Protein AF-M4QCC2-F1 (afdb_monomer_lite)

Radius of gyration: 13.47 Å; chains: 1; bounding box: 27×23×39 Å

Secondary structure (DSSP, 8-state):
--IIIIIHHHHHHHHHHHHTTSTTTTS-HHHHHHHHHGGGS--TTHHHHHHHHHHHHHHHT--TT---

Structure (mmCIF, N/CA/C/O backbone):
data_AF-M4QCC2-F1
#
_entry.id   AF-M4QCC2-F1
#
loop_
_atom_site.group_PDB
_atom_site.id
_atom_site.type_symbol
_atom_site.label_atom_id
_atom_site.label_alt_id
_atom_site.label_comp_id
_atom_site.label_asym_id
_atom_site.label_entity_id
_atom_site.label_seq_id
_atom_site.pdbx_PDB_ins_code
_atom_site.Cartn_x
_atom_site.Cartn_y
_atom_site.Cartn_z
_atom_site.occupancy
_atom_site.B_iso_or_equiv
_atom_site.auth_seq_id
_atom_site.auth_comp_id
_atom_site.auth_asym_id
_atom_site.auth_atom_id
_atom_site.pdbx_PDB_model_num
ATOM 1 N N . GLU A 1 1 ? 14.636 -10.134 -16.486 1.00 50.16 1 GLU A N 1
ATOM 2 C CA . GLU A 1 1 ? 13.304 -9.617 -16.113 1.00 50.16 1 GLU A CA 1
ATOM 3 C C . GLU A 1 1 ? 13.027 -9.914 -14.630 1.00 50.16 1 GLU A C 1
ATOM 5 O O . GLU A 1 1 ? 12.380 -10.892 -14.295 1.00 50.16 1 GLU A O 1
ATOM 10 N N . TYR A 1 2 ? 13.643 -9.154 -13.715 1.00 53.53 2 TYR A N 1
ATOM 11 C CA . TYR A 1 2 ? 13.594 -9.429 -12.262 1.00 53.53 2 TYR A CA 1
ATOM 12 C C . TYR A 1 2 ? 12.711 -8.432 -11.490 1.00 53.53 2 TYR A C 1
ATOM 14 O O . TYR A 1 2 ? 12.055 -8.831 -10.533 1.00 53.53 2 TYR A O 1
ATOM 22 N N . HIS A 1 3 ? 12.620 -7.175 -11.943 1.00 54.25 3 HIS A N 1
ATOM 23 C CA . HIS A 1 3 ? 11.807 -6.132 -11.299 1.00 54.25 3 HIS A CA 1
ATOM 24 C C . HIS A 1 3 ? 10.294 -6.321 -11.497 1.00 54.25 3 HIS A C 1
ATOM 26 O O . HIS A 1 3 ? 9.531 -6.138 -10.556 1.00 54.25 3 HIS A O 1
ATOM 32 N N . TRP A 1 4 ? 9.864 -6.734 -12.692 1.00 55.28 4 TRP A N 1
ATOM 33 C CA . TRP A 1 4 ? 8.442 -6.825 -13.044 1.00 55.28 4 TRP A CA 1
ATOM 34 C C . TRP A 1 4 ? 7.758 -8.049 -12.422 1.00 55.28 4 TRP A C 1
ATOM 36 O O . TRP A 1 4 ? 6.774 -7.937 -11.707 1.00 55.28 4 TRP A O 1
ATOM 46 N N . GLY A 1 5 ? 8.303 -9.245 -12.659 1.00 60.50 5 GLY A N 1
ATOM 47 C CA . GLY A 1 5 ? 7.570 -10.482 -12.376 1.00 60.50 5 GLY A CA 1
ATOM 48 C C . GLY A 1 5 ? 7.654 -10.990 -10.936 1.00 60.50 5 GLY A C 1
ATOM 49 O O . GLY A 1 5 ? 6.710 -11.627 -10.473 1.00 60.50 5 GLY A O 1
ATOM 50 N N . LYS A 1 6 ? 8.776 -10.752 -10.236 1.00 72.62 6 LYS A N 1
ATOM 51 C CA . LYS A 1 6 ? 9.004 -11.290 -8.881 1.00 72.62 6 LYS A CA 1
ATOM 52 C C . LYS A 1 6 ? 8.699 -10.283 -7.779 1.00 72.62 6 LYS A C 1
ATOM 54 O O . LYS A 1 6 ? 8.009 -10.642 -6.835 1.00 72.62 6 LYS A O 1
ATOM 59 N N . HIS A 1 7 ? 9.193 -9.048 -7.888 1.00 79.75 7 HIS A N 1
ATOM 60 C CA . HIS A 1 7 ? 9.011 -8.052 -6.827 1.00 79.75 7 HIS A CA 1
ATOM 61 C C . HIS A 1 7 ? 7.568 -7.561 -6.741 1.00 79.75 7 HIS A C 1
ATOM 63 O O . HIS A 1 7 ? 6.977 -7.639 -5.670 1.00 79.75 7 HIS A O 1
ATOM 69 N N . HIS A 1 8 ? 6.976 -7.142 -7.863 1.00 85.06 8 HIS A N 1
ATOM 70 C CA . HIS A 1 8 ? 5.577 -6.709 -7.882 1.00 85.06 8 HIS A CA 1
ATOM 71 C C . HIS A 1 8 ? 4.635 -7.824 -7.403 1.00 85.06 8 HIS A C 1
ATOM 73 O O . HIS A 1 8 ? 3.841 -7.608 -6.494 1.00 85.06 8 HIS A O 1
ATOM 79 N N . ARG A 1 9 ? 4.807 -9.051 -7.916 1.00 88.50 9 ARG A N 1
ATOM 80 C CA . ARG A 1 9 ? 4.025 -10.216 -7.473 1.00 88.50 9 ARG A CA 1
ATOM 81 C C . ARG A 1 9 ? 4.173 -10.495 -5.980 1.00 88.50 9 ARG A C 1
ATOM 83 O O . ARG A 1 9 ? 3.180 -10.759 -5.326 1.00 88.50 9 ARG A O 1
ATOM 90 N N . ALA A 1 10 ? 5.383 -10.396 -5.429 1.00 92.25 10 ALA A N 1
ATOM 91 C CA . ALA A 1 10 ? 5.584 -10.583 -3.996 1.00 92.25 10 ALA A CA 1
ATOM 92 C C . ALA A 1 10 ? 4.841 -9.527 -3.161 1.00 92.25 10 ALA A C 1
ATOM 94 O O . ALA A 1 10 ? 4.330 -9.859 -2.095 1.00 92.25 10 ALA A O 1
ATOM 95 N N . TYR A 1 11 ? 4.763 -8.275 -3.628 1.00 93.06 11 TYR A N 1
ATOM 96 C CA . TYR A 1 11 ? 3.976 -7.243 -2.951 1.00 93.06 11 TYR A CA 1
ATOM 97 C C . TYR A 1 11 ? 2.474 -7.520 -3.031 1.00 93.06 11 TYR A C 1
ATOM 99 O O . TYR A 1 11 ? 1.811 -7.396 -2.007 1.00 93.06 11 TYR A O 1
ATOM 107 N N . VAL A 1 12 ? 1.968 -7.967 -4.185 1.00 93.19 12 VAL A N 1
ATOM 108 C CA . VAL A 1 12 ? 0.564 -8.388 -4.342 1.00 93.19 12 VAL A CA 1
ATOM 109 C C . VAL A 1 12 ? 0.247 -9.571 -3.422 1.00 93.19 12 VAL A C 1
ATOM 111 O O . VAL A 1 12 ? -0.620 -9.459 -2.564 1.00 93.19 12 VAL A O 1
ATOM 114 N N . ASP A 1 13 ? 1.025 -10.655 -3.490 1.00 95.31 13 ASP A N 1
ATOM 115 C CA . ASP A 1 13 ? 0.797 -11.860 -2.680 1.00 95.31 13 ASP A CA 1
ATOM 116 C C . ASP A 1 13 ? 0.854 -11.567 -1.168 1.00 95.31 13 ASP A C 1
ATOM 118 O O . ASP A 1 13 ? 0.171 -12.210 -0.368 1.00 95.31 13 ASP A O 1
ATOM 122 N N . ASN A 1 14 ? 1.720 -10.641 -0.742 1.00 95.81 14 ASN A N 1
ATOM 123 C CA . ASN A 1 14 ? 1.820 -10.245 0.661 1.00 95.81 14 ASN A CA 1
ATOM 124 C C . ASN A 1 14 ? 0.692 -9.303 1.080 1.00 95.81 14 ASN A C 1
ATOM 126 O O . ASN A 1 14 ? 0.240 -9.405 2.220 1.00 95.81 14 ASN A O 1
ATOM 130 N N . LEU A 1 15 ? 0.244 -8.415 0.189 1.00 96.19 15 LEU A N 1
ATOM 131 C CA . LEU A 1 15 ? -0.915 -7.567 0.431 1.00 96.19 15 LEU A CA 1
ATOM 132 C C . LEU A 1 15 ? -2.170 -8.424 0.610 1.00 96.19 15 LEU A C 1
ATOM 134 O O . LEU A 1 15 ? -2.837 -8.288 1.631 1.00 96.19 15 LEU A O 1
ATOM 138 N N . ASP A 1 16 ? -2.423 -9.370 -0.298 1.00 96.06 16 ASP A N 1
ATOM 139 C CA . ASP A 1 16 ? -3.580 -10.273 -0.244 1.00 96.06 16 ASP A CA 1
ATOM 140 C C . ASP A 1 16 ? -3.636 -11.024 1.091 1.00 96.06 16 ASP A C 1
ATOM 142 O O . ASP A 1 16 ? -4.656 -11.033 1.778 1.00 96.06 16 ASP A O 1
ATOM 146 N N . LYS A 1 17 ? -2.503 -11.571 1.550 1.00 96.62 17 LYS A N 1
ATOM 147 C CA . LYS A 1 17 ? -2.422 -12.245 2.860 1.00 96.62 17 LYS A CA 1
ATOM 148 C C . LYS A 1 17 ? -2.779 -11.344 4.043 1.00 96.62 17 LYS A C 1
ATOM 150 O O . LYS A 1 17 ? -3.138 -11.863 5.097 1.00 96.62 17 LYS A O 1
ATOM 155 N N . GLN A 1 18 ? -2.612 -10.030 3.911 1.00 95.81 18 GLN A N 1
ATOM 156 C CA . GLN A 1 18 ? -2.902 -9.066 4.968 1.00 95.81 18 GLN A CA 1
ATOM 157 C C . GLN A 1 18 ? -4.340 -8.544 4.921 1.00 95.81 18 GLN A C 1
ATOM 159 O O . GLN A 1 18 ? -4.840 -8.124 5.964 1.00 95.81 18 GLN A O 1
ATOM 164 N N . ILE A 1 19 ? -4.983 -8.536 3.747 1.00 95.94 19 ILE A N 1
ATOM 165 C CA . ILE A 1 19 ? -6.288 -7.886 3.559 1.00 95.94 19 ILE A CA 1
ATOM 166 C C . ILE A 1 19 ? -7.445 -8.856 3.315 1.00 95.94 19 ILE A C 1
ATOM 168 O O . ILE A 1 19 ? -8.584 -8.466 3.572 1.00 95.94 19 ILE A O 1
ATOM 172 N N . VAL A 1 20 ? -7.189 -10.094 2.878 1.00 95.75 20 VAL A N 1
ATOM 173 C CA . VAL A 1 20 ? -8.243 -11.071 2.566 1.00 95.75 20 VAL A CA 1
ATOM 174 C C . VAL A 1 20 ? -9.153 -11.302 3.772 1.00 95.75 20 VAL A C 1
ATOM 176 O O . VAL A 1 20 ? -8.695 -11.590 4.880 1.00 95.75 20 VAL A O 1
ATOM 179 N N . GLY A 1 21 ? -10.462 -11.177 3.547 1.00 95.12 21 GLY A N 1
ATOM 180 C CA . GLY A 1 21 ? -11.483 -11.328 4.588 1.00 95.12 21 GLY A CA 1
ATOM 181 C C . GLY A 1 21 ? -11.596 -10.147 5.560 1.00 95.12 21 GLY A C 1
ATOM 182 O O . GLY A 1 21 ? -12.357 -10.227 6.526 1.00 95.12 21 GLY A O 1
ATOM 1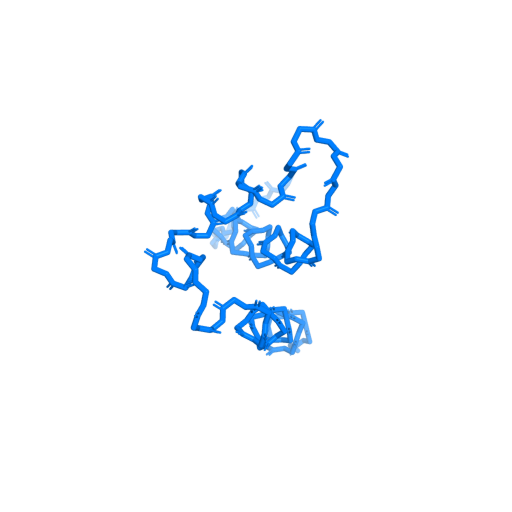83 N N . THR A 1 22 ? -10.869 -9.054 5.320 1.00 95.00 22 THR A N 1
ATOM 184 C CA . THR A 1 22 ? -11.021 -7.783 6.043 1.00 95.00 22 THR A CA 1
ATOM 185 C C . THR A 1 22 ? -11.867 -6.797 5.234 1.00 95.00 22 THR A C 1
ATOM 187 O O . THR A 1 22 ? -12.163 -7.013 4.062 1.00 95.00 22 THR A O 1
ATOM 190 N N . GLU A 1 23 ? -12.216 -5.657 5.829 1.00 94.00 23 GLU A N 1
ATOM 191 C CA . GLU A 1 23 ? -12.877 -4.547 5.124 1.00 94.00 23 GLU A CA 1
ATOM 192 C C . GLU A 1 23 ? -12.029 -3.909 4.007 1.00 94.00 23 GLU A C 1
ATOM 194 O O . GLU A 1 23 ? -12.541 -3.116 3.216 1.00 94.00 23 GLU A O 1
ATOM 199 N N . LEU A 1 24 ? -10.730 -4.221 3.957 1.00 95.25 24 LEU A N 1
ATOM 200 C CA . LEU A 1 24 ? -9.812 -3.732 2.934 1.00 95.25 24 LEU A CA 1
ATOM 201 C C . LEU A 1 24 ? -9.886 -4.557 1.640 1.00 95.25 24 LEU A C 1
ATOM 203 O O . LEU A 1 24 ? -9.541 -4.034 0.590 1.00 95.25 24 LEU A O 1
ATOM 207 N N . ASP A 1 25 ? -10.375 -5.799 1.697 1.00 94.19 25 ASP A N 1
ATOM 208 C CA . ASP A 1 25 ? -10.440 -6.737 0.558 1.00 94.19 25 ASP A CA 1
ATOM 209 C C . ASP A 1 25 ? -11.342 -6.231 -0.584 1.00 94.19 25 ASP A C 1
ATOM 211 O O . ASP A 1 25 ? -11.177 -6.566 -1.751 1.00 94.19 25 ASP A O 1
ATOM 215 N N . THR A 1 26 ? -12.316 -5.382 -0.251 1.00 94.00 26 THR A N 1
ATOM 216 C CA . THR A 1 26 ? -13.278 -4.830 -1.214 1.00 94.00 26 THR A CA 1
ATOM 217 C C . THR A 1 26 ? -12.916 -3.426 -1.699 1.00 94.00 26 THR A C 1
ATOM 219 O O . THR A 1 26 ? -13.730 -2.795 -2.372 1.00 94.00 26 THR A O 1
ATOM 222 N N . LYS A 1 27 ? -11.762 -2.890 -1.291 1.00 95.50 27 LYS A N 1
ATOM 223 C CA . LYS A 1 27 ? -11.338 -1.514 -1.584 1.00 95.50 27 LYS A CA 1
ATOM 224 C C . LYS A 1 27 ? -10.392 -1.463 -2.780 1.00 95.50 27 LYS A C 1
ATOM 2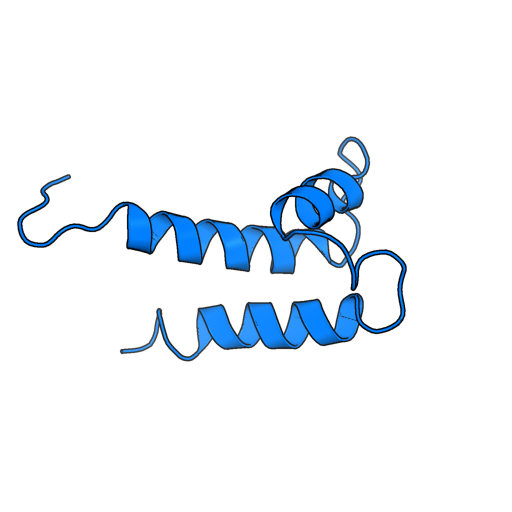26 O O . LYS A 1 27 ? -9.711 -2.439 -3.086 1.00 95.50 27 LYS A O 1
ATOM 231 N N . SER A 1 28 ? -10.316 -0.303 -3.432 1.00 95.12 28 SER A N 1
ATOM 232 C CA . SER A 1 28 ? -9.262 -0.048 -4.418 1.00 95.12 28 SER A CA 1
ATOM 233 C C . SER A 1 28 ? -7.889 0.052 -3.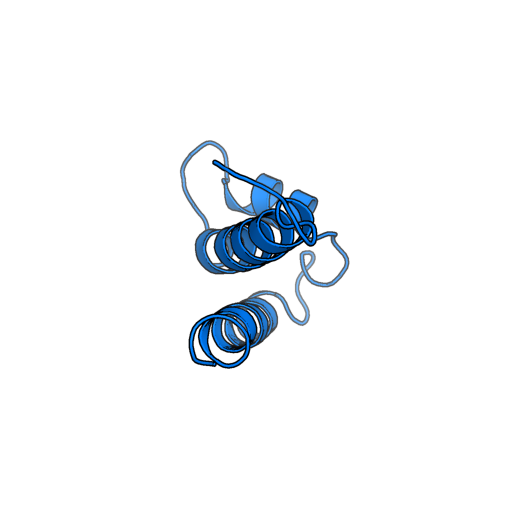746 1.00 95.12 28 SER A C 1
ATOM 235 O O . SER A 1 28 ? -7.777 0.292 -2.540 1.00 95.12 28 SER A O 1
ATOM 237 N N . LEU A 1 29 ? -6.821 -0.079 -4.533 1.00 94.44 29 LEU A N 1
ATOM 238 C CA . LEU A 1 29 ? -5.455 0.017 -4.027 1.00 94.44 29 LEU A CA 1
ATOM 239 C C . LEU A 1 29 ? -5.168 1.385 -3.379 1.00 94.44 29 LEU A C 1
ATOM 241 O O . LEU A 1 29 ? -4.576 1.449 -2.302 1.00 94.44 29 LEU A O 1
ATOM 245 N N . GLU A 1 30 ? -5.646 2.474 -3.980 1.00 94.69 30 GLU A N 1
ATOM 246 C CA . GLU A 1 30 ? -5.546 3.831 -3.435 1.00 94.69 30 GLU A CA 1
ATOM 247 C C . GLU A 1 30 ? -6.305 3.974 -2.115 1.00 94.69 30 GLU A C 1
ATOM 249 O O . GLU A 1 30 ? -5.794 4.565 -1.161 1.00 94.69 30 GLU A O 1
ATOM 254 N N . GLU A 1 31 ? -7.515 3.419 -2.032 1.00 96.31 31 GLU A N 1
ATOM 255 C CA . GLU A 1 31 ? -8.306 3.432 -0.803 1.00 96.31 31 GLU A CA 1
ATOM 256 C C . GLU A 1 31 ? -7.611 2.655 0.320 1.00 96.31 31 GLU A C 1
ATOM 258 O O . GLU A 1 31 ? -7.617 3.104 1.469 1.00 96.31 31 GLU A O 1
ATOM 263 N N . ILE A 1 32 ? -6.974 1.524 -0.001 1.00 96.75 32 ILE A N 1
ATOM 264 C CA . ILE A 1 32 ? -6.171 0.749 0.950 1.00 96.75 32 ILE A CA 1
ATOM 265 C C . ILE A 1 32 ? -4.979 1.582 1.429 1.00 96.75 32 ILE A C 1
ATOM 267 O O . ILE A 1 32 ? -4.746 1.652 2.636 1.00 96.75 32 ILE A O 1
ATOM 271 N N . ILE A 1 33 ? -4.251 2.258 0.534 1.00 96.25 33 ILE A N 1
ATOM 272 C CA . ILE A 1 33 ? -3.122 3.135 0.896 1.00 96.25 33 ILE A CA 1
ATOM 273 C C . ILE A 1 33 ? -3.583 4.247 1.845 1.00 96.25 33 ILE A C 1
ATOM 275 O O . ILE A 1 33 ? -2.973 4.458 2.893 1.00 96.25 33 ILE A O 1
ATOM 279 N N . LEU A 1 34 ? -4.679 4.934 1.519 1.00 95.81 34 LEU A N 1
ATOM 280 C CA . LEU A 1 34 ? -5.212 6.021 2.344 1.00 95.81 34 LEU A CA 1
ATOM 281 C C . LEU A 1 34 ? -5.682 5.526 3.718 1.00 95.81 34 LEU A C 1
ATOM 283 O O . LEU A 1 34 ? -5.385 6.161 4.732 1.00 95.81 34 LEU A O 1
ATOM 287 N N . ALA A 1 35 ? -6.380 4.389 3.766 1.00 95.56 35 ALA A N 1
ATOM 288 C CA . ALA A 1 35 ? -6.845 3.791 5.015 1.00 95.56 35 ALA A CA 1
ATOM 289 C C . ALA A 1 35 ? -5.673 3.341 5.902 1.00 95.56 35 ALA A C 1
ATOM 291 O O . ALA A 1 35 ? -5.667 3.580 7.110 1.00 95.56 35 ALA A O 1
ATOM 292 N N . THR A 1 36 ? -4.656 2.728 5.299 1.00 96.69 36 THR A N 1
ATOM 293 C CA . THR A 1 36 ? -3.520 2.133 6.016 1.00 96.69 36 THR A CA 1
ATOM 294 C C . THR A 1 36 ? -2.410 3.126 6.336 1.00 96.69 36 THR A C 1
ATOM 296 O O . THR A 1 36 ? -1.596 2.847 7.211 1.00 96.69 36 THR A O 1
ATOM 299 N N . TYR A 1 37 ? -2.407 4.316 5.730 1.00 95.81 37 TYR A N 1
ATOM 300 C CA . TYR A 1 37 ? -1.562 5.427 6.171 1.00 95.81 37 TYR A CA 1
ATOM 301 C C . TYR A 1 37 ? -1.893 5.861 7.606 1.00 95.81 37 TYR A C 1
ATOM 303 O O . TYR A 1 37 ? -1.014 6.357 8.307 1.00 95.81 37 TYR A O 1
ATOM 311 N N . ASN A 1 38 ? -3.156 5.690 8.033 1.00 91.94 38 ASN A N 1
ATOM 312 C CA . ASN A 1 38 ? -3.622 5.883 9.411 1.00 91.94 38 ASN A CA 1
ATOM 313 C C . ASN A 1 38 ? -3.047 7.158 10.067 1.00 91.94 38 ASN A C 1
ATOM 315 O O . ASN A 1 38 ? -2.434 7.151 11.130 1.00 91.94 38 ASN A O 1
ATOM 319 N N . LYS A 1 39 ? -3.227 8.290 9.373 1.00 91.75 39 LYS A N 1
ATOM 320 C CA . LYS A 1 39 ? -2.781 9.629 9.810 1.00 91.75 39 LYS A CA 1
ATOM 321 C C . LYS A 1 39 ? -1.282 9.716 10.153 1.00 91.75 39 LYS A C 1
ATOM 323 O O . LYS A 1 39 ? -0.892 10.528 10.988 1.00 91.75 39 LYS A O 1
ATOM 328 N N . GLY A 1 40 ? -0.456 8.913 9.489 1.00 90.94 40 GLY A N 1
ATOM 329 C CA . GLY A 1 40 ? 0.991 8.852 9.683 1.00 90.94 40 GLY A CA 1
ATOM 330 C C . GLY A 1 40 ? 1.458 7.706 10.582 1.00 90.94 40 GLY A C 1
ATOM 331 O O . GLY A 1 40 ? 2.662 7.474 10.657 1.00 90.94 40 GLY A O 1
ATOM 332 N N . ASP A 1 41 ? 0.542 6.971 11.217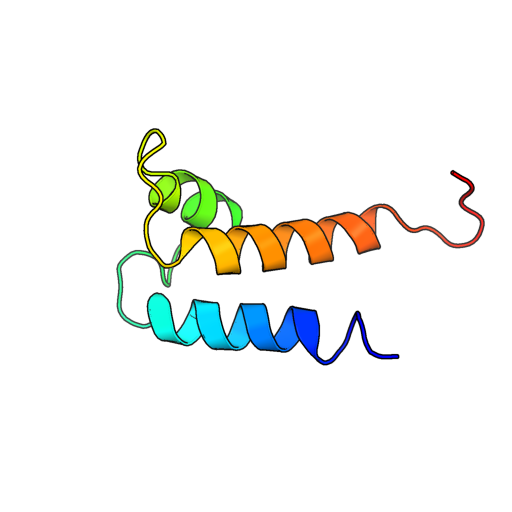 1.00 93.94 41 ASP A N 1
ATOM 333 C CA . ASP A 1 41 ? 0.844 5.765 11.993 1.00 93.94 41 ASP A CA 1
ATOM 334 C C . ASP A 1 41 ? 0.577 4.506 11.159 1.00 93.94 41 ASP A C 1
ATOM 336 O O . ASP A 1 41 ? -0.472 3.872 11.251 1.00 93.94 41 ASP A O 1
ATOM 340 N N . LEU A 1 42 ? 1.518 4.197 10.270 1.00 95.19 42 LEU A N 1
ATOM 341 C CA . LEU A 1 42 ? 1.345 3.233 9.185 1.00 95.19 42 LEU A CA 1
ATOM 342 C C . LEU A 1 42 ? 0.912 1.843 9.678 1.00 95.19 42 LEU A C 1
ATOM 344 O O . LEU A 1 42 ? 1.616 1.180 10.442 1.00 95.19 42 LEU A O 1
ATOM 348 N N . LEU A 1 43 ? -0.209 1.354 9.150 1.00 95.25 43 LEU A N 1
ATOM 349 C CA . LEU A 1 43 ? -0.670 -0.012 9.369 1.00 95.25 43 LEU A CA 1
ATOM 350 C C . LEU A 1 43 ? 0.131 -1.010 8.514 1.00 95.25 43 LEU A C 1
ATOM 352 O O . LEU A 1 43 ? 0.598 -0.661 7.426 1.00 95.25 43 LEU A O 1
ATOM 356 N N . PRO A 1 44 ? 0.238 -2.286 8.941 1.00 94.75 44 PRO A N 1
ATOM 357 C CA . PRO A 1 44 ? 1.023 -3.305 8.240 1.00 94.75 44 PRO A CA 1
ATOM 358 C C . PRO A 1 44 ? 0.785 -3.450 6.721 1.00 94.75 44 PRO A C 1
ATOM 360 O O . PRO A 1 44 ? 1.767 -3.721 6.022 1.00 94.75 44 PRO A O 1
ATOM 363 N N . PRO A 1 45 ? -0.441 -3.273 6.175 1.00 95.69 45 PRO A N 1
ATOM 364 C CA . PRO A 1 45 ? -0.665 -3.396 4.733 1.00 95.69 45 PRO A CA 1
ATOM 365 C C . PRO A 1 45 ? -0.154 -2.214 3.898 1.00 95.69 45 PRO A C 1
ATOM 367 O O . PRO A 1 45 ? 0.047 -2.375 2.694 1.00 95.69 45 PRO A O 1
ATOM 370 N N . PHE A 1 46 ? 0.114 -1.056 4.515 1.00 96.50 46 PHE A N 1
ATOM 371 C CA . PHE A 1 46 ? 0.487 0.174 3.807 1.00 96.50 46 PHE A CA 1
ATOM 372 C C . PHE A 1 46 ? 1.682 -0.020 2.876 1.00 96.50 46 PHE A C 1
ATOM 374 O O . PHE A 1 46 ? 1.630 0.349 1.707 1.00 96.50 46 PHE A O 1
ATOM 381 N N . ASN A 1 47 ? 2.752 -0.641 3.376 1.00 95.44 47 ASN A N 1
ATOM 382 C CA . ASN A 1 47 ? 3.983 -0.801 2.604 1.00 95.44 47 ASN A CA 1
ATOM 383 C C . ASN A 1 47 ? 3.778 -1.670 1.359 1.00 95.44 47 ASN A C 1
ATOM 385 O O . ASN A 1 47 ? 4.309 -1.344 0.302 1.00 95.44 47 ASN A O 1
ATOM 389 N N . ASN A 1 48 ? 3.013 -2.761 1.462 1.00 96.44 48 ASN A N 1
ATOM 390 C CA . ASN A 1 48 ? 2.748 -3.610 0.303 1.00 96.44 48 ASN A CA 1
ATOM 391 C C . ASN A 1 48 ? 1.832 -2.886 -0.689 1.00 96.44 48 ASN A C 1
ATOM 393 O O . ASN A 1 48 ? 2.162 -2.838 -1.869 1.00 96.44 48 ASN A O 1
ATOM 397 N N . ALA A 1 49 ? 0.762 -2.238 -0.214 1.00 95.81 49 ALA A N 1
ATOM 398 C CA . ALA A 1 49 ? -0.157 -1.484 -1.066 1.00 95.81 49 ALA A CA 1
ATOM 399 C C . ALA A 1 49 ? 0.549 -0.346 -1.827 1.00 95.81 49 ALA A C 1
ATOM 401 O O . ALA A 1 49 ? 0.445 -0.252 -3.050 1.00 95.81 49 ALA A O 1
ATOM 402 N N . ALA A 1 50 ? 1.354 0.458 -1.129 1.00 94.12 50 ALA A N 1
ATOM 403 C CA . ALA A 1 50 ? 2.133 1.533 -1.736 1.00 94.12 50 ALA A CA 1
ATOM 404 C C . ALA A 1 50 ? 3.151 1.004 -2.758 1.00 94.12 50 ALA A C 1
ATOM 406 O O . ALA A 1 50 ? 3.344 1.609 -3.810 1.00 94.12 50 ALA A O 1
ATOM 407 N N . GLN A 1 51 ? 3.790 -0.139 -2.491 1.00 93.00 51 GLN A N 1
ATOM 408 C CA . GLN A 1 51 ? 4.737 -0.733 -3.433 1.00 93.00 51 GLN A CA 1
ATOM 409 C C . GLN A 1 51 ? 4.053 -1.306 -4.674 1.00 93.00 51 GLN A C 1
ATOM 411 O O . GLN A 1 51 ? 4.605 -1.141 -5.762 1.00 93.00 51 GLN A O 1
ATOM 416 N N . VAL A 1 52 ? 2.875 -1.928 -4.550 1.00 92.25 52 VAL A N 1
ATOM 417 C CA . VAL A 1 52 ? 2.081 -2.351 -5.717 1.00 92.25 52 VAL A CA 1
ATOM 418 C C . VAL A 1 52 ? 1.774 -1.130 -6.588 1.00 92.25 52 VAL A C 1
ATOM 420 O O . VAL A 1 52 ? 2.121 -1.142 -7.769 1.00 92.25 52 VAL A O 1
ATOM 423 N N . TRP A 1 53 ? 1.268 -0.048 -5.983 1.00 91.06 53 TRP A N 1
ATOM 424 C CA . TRP A 1 53 ? 0.872 1.171 -6.695 1.00 91.06 53 TRP A CA 1
ATOM 425 C C . TRP A 1 53 ? 2.058 1.873 -7.364 1.00 91.06 53 TRP A C 1
ATOM 427 O O . TRP A 1 53 ? 2.016 2.183 -8.550 1.00 91.06 53 TRP A O 1
ATOM 437 N N . ASN A 1 54 ? 3.170 2.050 -6.641 1.00 88.12 54 ASN A N 1
ATOM 438 C CA . ASN A 1 54 ? 4.386 2.664 -7.182 1.00 88.12 54 ASN A CA 1
ATOM 439 C C . ASN A 1 54 ? 4.933 1.890 -8.387 1.00 88.12 54 ASN A C 1
ATOM 441 O O . ASN A 1 54 ? 5.438 2.491 -9.336 1.00 88.12 54 ASN A O 1
ATOM 445 N N . HIS A 1 55 ? 4.865 0.556 -8.342 1.00 83.44 55 HIS A N 1
ATOM 446 C CA . HIS A 1 55 ? 5.336 -0.266 -9.449 1.00 83.44 55 HIS A CA 1
ATOM 447 C C . HIS A 1 55 ? 4.377 -0.192 -10.633 1.00 83.44 55 HIS A C 1
ATOM 449 O O . HIS A 1 55 ? 4.867 -0.110 -11.749 1.00 83.44 55 HIS A O 1
ATOM 455 N N . GLU A 1 56 ? 3.063 -0.170 -10.419 1.00 80.62 56 GLU A N 1
ATOM 456 C CA . GLU A 1 56 ? 2.069 0.015 -11.484 1.00 80.62 56 GLU A CA 1
ATOM 457 C C . GLU A 1 56 ? 2.234 1.380 -12.177 1.00 80.62 56 GLU A C 1
ATOM 459 O O . GLU A 1 56 ? 2.455 1.436 -13.390 1.00 80.62 56 GLU A O 1
ATOM 464 N N . PHE A 1 57 ? 2.305 2.463 -11.396 1.00 77.56 57 PHE A N 1
ATOM 465 C CA . PHE A 1 57 ? 2.502 3.831 -11.889 1.00 77.56 57 PHE A CA 1
ATOM 466 C C . PHE A 1 57 ? 3.813 4.017 -12.672 1.00 77.56 57 PHE A C 1
ATOM 468 O O . PHE A 1 57 ? 3.862 4.730 -13.681 1.00 77.56 57 PHE A O 1
ATOM 475 N N . PHE A 1 58 ? 4.897 3.364 -12.241 1.00 74.19 58 PHE A N 1
ATOM 476 C CA . PHE A 1 58 ? 6.176 3.405 -12.953 1.00 74.19 58 PHE A CA 1
ATOM 477 C C . PHE A 1 58 ? 6.057 2.856 -14.385 1.00 74.19 58 PHE A C 1
ATOM 479 O O . PHE A 1 58 ? 6.655 3.421 -15.301 1.00 74.19 58 PHE A O 1
ATOM 486 N N . TRP A 1 59 ? 5.264 1.801 -14.608 1.00 66.00 59 TRP A N 1
ATOM 487 C CA . TRP A 1 59 ? 5.061 1.239 -15.950 1.00 66.00 59 TRP A CA 1
ATOM 488 C C . TRP A 1 59 ? 4.120 2.079 -16.802 1.00 66.00 59 TRP A C 1
ATOM 490 O O . TRP A 1 59 ? 4.404 2.252 -17.985 1.00 66.00 59 TRP A O 1
ATOM 500 N N . GLU A 1 60 ? 3.073 2.666 -16.220 1.00 69.31 60 GLU A N 1
ATOM 501 C CA . GLU A 1 60 ? 2.234 3.6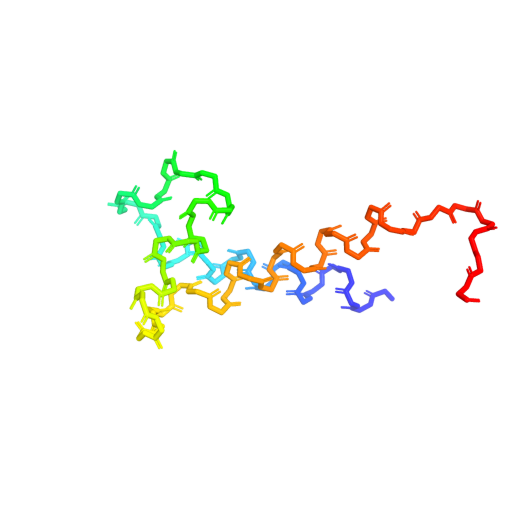42 -1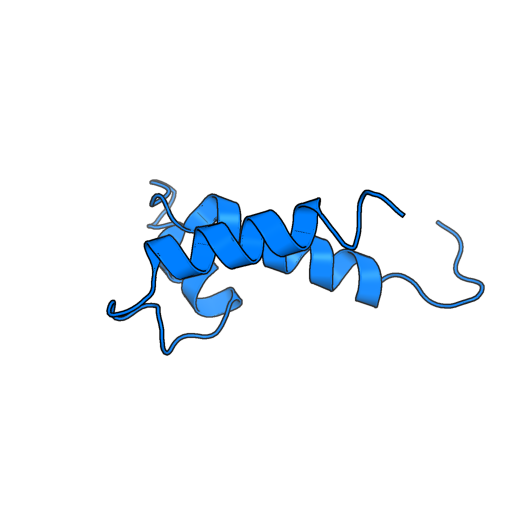6.932 1.00 69.31 60 GLU A CA 1
ATOM 502 C C . GLU A 1 60 ? 3.039 4.865 -17.393 1.00 69.31 60 GLU A C 1
ATOM 504 O O . GLU A 1 60 ? 2.797 5.426 -18.463 1.00 69.31 60 GLU A O 1
ATOM 509 N N . SER A 1 61 ? 4.056 5.238 -16.614 1.00 67.62 61 SER A N 1
ATOM 510 C CA . SER A 1 61 ? 4.983 6.320 -16.948 1.00 67.62 61 SER A CA 1
ATOM 511 C C . SER A 1 61 ? 5.973 5.952 -18.064 1.00 67.62 61 SER A C 1
ATOM 513 O O . SER A 1 61 ? 6.636 6.834 -18.617 1.00 67.62 61 SER A O 1
ATOM 515 N N . MET A 1 62 ? 6.083 4.673 -18.440 1.00 66.75 62 MET A N 1
ATOM 516 C CA . MET A 1 62 ? 6.940 4.221 -19.533 1.00 66.75 62 MET A CA 1
ATOM 517 C C . MET A 1 62 ? 6.147 4.026 -20.821 1.00 66.75 62 MET A C 1
ATOM 519 O O . MET A 1 62 ? 5.359 3.100 -20.977 1.00 66.75 62 MET A O 1
ATOM 523 N N . LYS A 1 63 ? 6.449 4.867 -21.810 1.00 60.53 63 LYS A N 1
ATOM 524 C CA . LYS A 1 63 ? 6.008 4.685 -23.197 1.00 60.53 63 LYS A CA 1
ATOM 525 C C . LYS A 1 63 ? 7.187 4.293 -24.094 1.00 60.53 63 LYS A C 1
ATOM 527 O O . LYS A 1 63 ? 8.306 4.762 -23.853 1.00 60.53 63 LYS A O 1
ATOM 532 N N . PRO A 1 64 ? 6.969 3.503 -25.163 1.00 55.66 64 PRO A N 1
ATOM 533 C CA . PRO A 1 64 ? 7.997 3.262 -26.171 1.00 55.66 64 PRO A CA 1
ATOM 534 C C . PRO A 1 64 ? 8.516 4.599 -26.729 1.00 55.66 64 PRO A C 1
ATOM 536 O O . PRO A 1 64 ? 7.732 5.413 -27.214 1.00 55.66 64 PRO A O 1
ATOM 539 N N . GLY A 1 65 ? 9.826 4.847 -26.624 1.00 63.41 65 GLY A N 1
ATOM 540 C CA . GLY A 1 65 ? 10.452 6.107 -27.054 1.00 63.41 65 GLY A CA 1
ATOM 541 C C . GLY A 1 65 ? 10.357 7.276 -26.060 1.00 63.41 65 GLY A C 1
ATOM 542 O O . GLY A 1 65 ? 10.559 8.421 -26.457 1.00 63.41 65 GLY A O 1
ATOM 543 N N . GLY A 1 66 ? 10.033 7.029 -24.786 1.00 57.03 66 GLY A N 1
ATOM 544 C CA . GLY A 1 66 ? 10.202 8.018 -23.715 1.00 57.03 66 GLY A CA 1
ATOM 545 C C . GLY A 1 66 ? 11.677 8.230 -23.339 1.00 57.03 66 GLY A C 1
ATOM 546 O O . GLY A 1 66 ? 12.473 7.295 -23.396 1.00 57.03 66 GLY A O 1
ATOM 547 N N . GLY A 1 67 ? 12.033 9.456 -22.949 1.00 47.12 67 GLY A N 1
ATOM 548 C CA . GLY A 1 67 ? 13.325 9.824 -22.362 1.00 47.12 67 GLY A CA 1
ATOM 549 C C . GLY A 1 67 ? 13.089 10.572 -21.050 1.00 47.12 67 GLY A C 1
ATOM 550 O O . GLY A 1 67 ? 12.123 11.334 -20.966 1.00 47.12 67 GLY A O 1
ATOM 551 N N . GLY A 1 68 ? 13.913 10.279 -20.039 1.00 51.56 68 GLY A N 1
ATOM 552 C CA . GLY A 1 68 ? 13.957 11.013 -18.768 1.00 51.56 68 GLY A CA 1
ATOM 553 C C . GLY A 1 68 ? 14.634 12.370 -18.888 1.00 51.56 68 GLY A C 1
ATOM 554 O O . GLY A 1 68 ? 15.339 12.591 -19.900 1.00 51.56 68 GLY A O 1
#

pLDDT: mean 84.99, std 15.27, range [47.12, 96.75]

Foldseek 3Di:
DPLPPPPLVVLVVVLCVVPPPHPCVPDDLVVNLVVQCVVVPGHPNNVSSVSNVVSVVVVVVDDVPDDD

InterPro domains:
  IPR019831 Manganese/iron superoxide dismutase, N-terminal [PF00081] (1-63)
  IPR036324 Manganese/iron superoxide dismutase, N-terminal domain superfamily [G3DSA:1.10.287.990] (1-62)
  IPR036324 Manganese/iron superoxide dismutase, N-terminal domain superfamily [SSF46609] (1-64)

Sequence (68 aa):
EYHWGKHHRAYVDNLDKQIVGTELDTKSLEEIILATYNKGDLLPPFNNAAQVWNHEFFWESMKPGGGG

Organism: Mentha piperita (NCBI:txid34256)

=== Feature glossary ===
The record interleaves many kinds of information about one protein. Here is each kind framed as the question it answers.

Q: What does the local fold look like, residue by residue?
A: The Foldseek 3Di string encodes local tertiary geometry as a 20-letter alphabet — one character per residue — derived from the relative positions of nearby Cα atoms. Unlike the amino-acid sequence, 3Di is a direct function of the 3D structure, so two proteins with the same fold have similar 3Di strings even at low sequence identity.

Q: Which residues are in helices, strands, or loops?
A: The SS8 string is DSSP's per-residue secondary-structure call. α-helix (H) means an i→i+4 H-bond ladder; β-strand (E) means the residue participates in a β-sheet; 3₁₀ (G) and π (I) are tighter and wider helices; T/S are turns/bends; '-' is loop.

Q: How big and how compact is the whole molecule?
A: Radius of gyration (Rg) is the root-mean-square distance of Cα atoms from their centroid — a single number for overall size and compactness. A globular domain of N residues has Rg ≈ 2.2·N^0.38 Å; an extended or disordered chain has a much larger Rg. The Cα contact count is the number of residue pairs whose Cα atoms are within 8 Å and are more than four positions apart in sequence — a standard proxy for tertiary packing density. The bounding box is the smallest axis-aligned box enclosing all Cα atoms.

Q: Where is each backbone atom in 3D?
A: Structure coordinates are given as an mmCIF _atom_site loop: one row per atom with element, residue name, chain id, sequence number, and x/y/z position in Å. Only the four main-chain atoms per residue are included here; side chains are omitted to keep the record compact.

Q: What is the amino-acid chain?
A: Primary structure: the covalent order of the twenty standard amino acids along the backbone. Two proteins with the same sequence will (almost always) fold to the same structure; two with 30% identity often share a fold but not the details.

Q: What if only a Cα trace is available?
A: Three-state secondary structure (P-SEA) collapses the eight DSSP classes into helix (a), strand (b), and coil (c). P-SEA assigns these from Cα geometry alone — distances and angles — without requiring backbone oxygens, so it works on any Cα trace.

Q: What family and function is it annotated with?
A: Database cross-references. InterPro integrates a dozen domain/family signature databases into unified entries with residue-range hits. GO terms attach function/process/location labels with evidence codes. CATH codes position the fold in a four-level structural taxonomy. Organism is the NCBI-taxonomy species name.

Q: How confident is the AlphaFold model at each residue?
A: pLDDT is the predicted lDDT-Cα score: AlphaFold's confidence that the local environment of each residue (all inter-atomic distances within 15 Å) is correctly placed. It is a per-residue number between 0 and 100, with higher meaning more reliable.

Q: How mobile is each atom in the crystal?
A: B-factor (Debye–Waller factor) reflects atomic displacement in the crystal lattice. It is an experimental observable (units Å²), not a prediction; low values mean the atom is pinned down, high values mean it moves or is heterogeneous across the crystal.

Q: Which residues are buried vs exposed?
A: SASA measures how much of the protein is reachable by solvent. It is computed by rolling a water-sized probe over the atomic surface and summing the exposed area (Å²). Per-residue SASA distinguishes core (buried, low SASA) from surface (exposed, high SASA) residues; total SASA is a whole-molecule size measure.

Q: What do the diagnostic plots show?
A: Plot images: a contact map (which residues are close in 3D, as an N×N binary image), a Ramachandran scatter (backbone torsion angles, revealing secondary-structure composition at a glance), and — for AlphaFold structures — a PAE heatmap (pairwise prediction confidence).

Q: What known structures does this most resemble?
A: The Foldseek neighbor list gives the closest experimentally determined structures in the PDB, ranked by structural alignment. TM-score near 1 means near-identical fold; near 0.3 means only rough topology match. This is how one finds what a novel AlphaFold prediction most resembles in the solved-structure universe.

Q: Are the domains correctly placed relative to each other?
A: Predicted aligned error is AlphaFold's pairwise confidence. Unlike pLDDT (per-residue), PAE is per-residue-pair and captures whether two parts of the structure are correctly placed relative to each other. Units are ångströms of expected positional error.

Q: What do the rendered images show?
A: Structure images are PyMOL renders from six orthogonal camera directions. Cartoon representation draws helices as coils and strands as arrows; sticks shows the backbone as bonds; surface shows the solvent-excluded envelope. Rainbow coloring maps sequence position to hue (blue→red, N→C); chain coloring assigns a distinct color per polypeptide.

Q: What are the backbone torsion angles?
A: φ (phi) and ψ (psi) are the two rotatable backbone dihedrals per residue: φ is the C(i-1)–N–Cα–C torsion, ψ is the N–Cα–C–N(i+1) torsion, both in degrees on (−180°, 180°]. α-helical residues cluster near (−60°, −45°); β-strand residues near (−120°, +130°). A Ramachandran plot is simply a scatter of (φ, ψ) for every residue.